Protein AF-A0A9E3AKP2-F1 (afdb_monomer_lite)

Structure (mmCIF, N/CA/C/O backbone):
data_AF-A0A9E3AKP2-F1
#
_entry.id   AF-A0A9E3AKP2-F1
#
loop_
_atom_site.group_PDB
_atom_site.id
_atom_site.type_symbol
_atom_site.label_atom_id
_atom_site.label_alt_id
_atom_site.label_comp_id
_atom_site.label_asym_id
_atom_site.label_entity_id
_atom_site.label_seq_id
_atom_site.pdbx_PDB_ins_code
_atom_site.Cartn_x
_atom_site.Cartn_y
_atom_site.Cartn_z
_atom_site.occupancy
_atom_site.B_iso_or_equiv
_atom_site.auth_seq_id
_atom_site.auth_comp_id
_atom_site.auth_asym_id
_atom_site.auth_atom_id
_atom_site.pdbx_PDB_model_num
ATOM 1 N N . THR A 1 1 ? -11.934 6.360 5.225 1.00 87.88 1 THR A N 1
ATOM 2 C CA . THR A 1 1 ? -10.905 7.351 5.609 1.00 87.88 1 THR A CA 1
ATOM 3 C C . THR A 1 1 ? -10.743 8.485 4.589 1.00 87.88 1 THR A C 1
ATOM 5 O O . THR A 1 1 ? -10.848 8.250 3.385 1.00 87.88 1 THR A O 1
ATOM 8 N N . PRO A 1 2 ? -10.509 9.737 5.030 1.00 94.56 2 PRO A N 1
ATOM 9 C CA . PRO A 1 2 ? -10.437 10.906 4.139 1.00 94.56 2 PRO A CA 1
ATOM 10 C C . PRO A 1 2 ? -9.221 10.978 3.202 1.00 94.56 2 PRO A C 1
ATOM 12 O O . PRO A 1 2 ? -9.323 11.619 2.159 1.00 94.56 2 PRO A O 1
ATOM 15 N N . MET A 1 3 ? -8.077 10.392 3.576 1.00 95.62 3 MET A N 1
ATOM 16 C CA . MET A 1 3 ? -6.861 10.374 2.745 1.00 95.62 3 MET A CA 1
ATOM 17 C C . MET A 1 3 ? -7.017 9.392 1.588 1.00 95.62 3 MET A C 1
ATOM 19 O O . MET A 1 3 ? -6.939 9.798 0.435 1.00 95.62 3 MET A O 1
ATOM 23 N N . PHE A 1 4 ? -7.347 8.135 1.900 1.00 96.62 4 PHE A N 1
ATOM 24 C CA . PHE A 1 4 ? -7.517 7.089 0.895 1.00 96.62 4 PHE A CA 1
ATOM 25 C C . PHE A 1 4 ? -8.531 7.484 -0.179 1.00 96.62 4 PHE A C 1
ATOM 27 O O . PHE A 1 4 ? -8.251 7.347 -1.353 1.00 96.62 4 PHE A O 1
ATOM 34 N N . ARG A 1 5 ? -9.672 8.077 0.201 1.00 96.00 5 ARG A N 1
ATOM 35 C CA . ARG A 1 5 ? -10.682 8.538 -0.772 1.00 96.00 5 ARG A CA 1
ATOM 36 C C . ARG A 1 5 ? -10.185 9.636 -1.719 1.00 96.00 5 ARG A C 1
ATOM 38 O O . ARG A 1 5 ? -10.742 9.794 -2.794 1.00 96.00 5 ARG A O 1
ATOM 45 N N . ARG A 1 6 ? -9.198 10.440 -1.309 1.00 97.38 6 ARG A N 1
ATOM 46 C CA . ARG A 1 6 ? -8.608 11.494 -2.154 1.00 97.38 6 ARG A CA 1
ATOM 47 C C . ARG A 1 6 ? -7.455 10.988 -3.016 1.00 97.38 6 ARG A C 1
ATOM 49 O O . ARG A 1 6 ? -7.125 11.638 -3.996 1.00 97.38 6 ARG A O 1
ATOM 56 N N . MET A 1 7 ? -6.845 9.876 -2.621 1.00 95.12 7 MET A N 1
ATOM 57 C CA . MET A 1 7 ? -5.667 9.280 -3.250 1.00 95.12 7 MET A CA 1
ATOM 58 C C . MET A 1 7 ? -5.957 7.834 -3.664 1.00 95.12 7 MET A C 1
ATOM 60 O O . MET A 1 7 ? -5.071 6.987 -3.641 1.00 95.12 7 MET A O 1
ATOM 64 N N . GLU A 1 8 ? -7.214 7.524 -3.993 1.00 94.06 8 GLU A N 1
ATOM 65 C CA . GLU A 1 8 ? -7.644 6.144 -4.236 1.00 94.06 8 GLU A CA 1
ATOM 66 C C . GLU A 1 8 ? -6.906 5.549 -5.433 1.00 94.06 8 GLU A C 1
ATOM 68 O O . GLU A 1 8 ? -6.585 4.367 -5.424 1.00 94.06 8 GLU A O 1
ATOM 73 N N . ASP A 1 9 ? -6.571 6.367 -6.427 1.00 92.00 9 ASP A N 1
ATOM 74 C CA . ASP A 1 9 ? -5.794 5.953 -7.595 1.00 92.00 9 ASP A CA 1
ATOM 75 C C . ASP A 1 9 ? -4.310 5.696 -7.286 1.00 92.00 9 ASP A C 1
ATOM 77 O O . ASP A 1 9 ? -3.655 4.997 -8.049 1.00 92.00 9 ASP A O 1
ATOM 81 N N . ASP A 1 10 ? -3.799 6.178 -6.152 1.00 91.38 10 ASP A N 1
ATOM 82 C CA . ASP A 1 10 ? -2.377 6.121 -5.777 1.00 91.38 10 ASP A CA 1
ATOM 83 C C . ASP A 1 10 ? -2.093 5.114 -4.643 1.00 91.38 10 ASP A C 1
ATOM 85 O O . ASP A 1 10 ? -0.969 4.667 -4.442 1.00 91.38 10 ASP A O 1
ATOM 89 N N . MET A 1 11 ? -3.121 4.709 -3.888 1.00 95.31 11 MET A N 1
ATOM 90 C CA . MET A 1 11 ? -2.978 3.837 -2.718 1.00 95.31 11 MET A CA 1
ATOM 91 C C . MET A 1 11 ? -3.607 2.458 -2.945 1.00 95.31 11 MET A C 1
ATOM 93 O O . MET A 1 11 ? -4.827 2.329 -3.032 1.00 95.31 11 MET A O 1
ATOM 97 N N . ASP A 1 12 ? -2.808 1.389 -2.941 1.00 95.62 12 ASP A N 1
ATOM 98 C CA . ASP A 1 12 ? -3.330 0.012 -3.024 1.00 95.62 12 ASP A CA 1
ATOM 99 C C . ASP A 1 12 ? -4.029 -0.458 -1.729 1.00 95.62 12 ASP A C 1
ATOM 101 O O . ASP A 1 12 ? -4.817 -1.405 -1.745 1.00 95.62 12 ASP A O 1
ATOM 105 N N . VAL A 1 13 ? -3.755 0.193 -0.591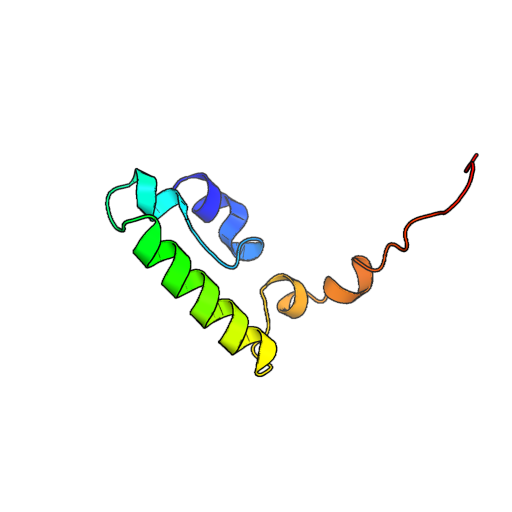 1.00 96.25 13 VAL A N 1
ATOM 106 C CA . VAL A 1 13 ? -4.219 -0.224 0.743 1.00 96.25 13 VAL A CA 1
ATOM 107 C C . VAL A 1 13 ? -4.706 0.976 1.549 1.00 96.25 13 VAL A C 1
ATOM 109 O O . VAL A 1 13 ? -3.964 1.922 1.797 1.00 96.25 13 VAL A O 1
ATOM 112 N N . ASN A 1 14 ? -5.935 0.898 2.061 1.00 97.12 14 ASN A N 1
ATOM 113 C CA . ASN A 1 14 ? -6.430 1.809 3.090 1.00 97.12 14 ASN A CA 1
ATOM 114 C C . ASN A 1 14 ? -6.156 1.237 4.489 1.00 97.12 14 ASN A C 1
ATOM 116 O O . ASN A 1 14 ? -6.764 0.232 4.839 1.00 97.12 14 ASN A O 1
ATOM 120 N N . CYS A 1 15 ? -5.301 1.864 5.301 1.00 97.31 15 CYS A N 1
ATOM 121 C CA . CYS A 1 15 ? -5.075 1.447 6.699 1.00 97.31 15 CYS A CA 1
ATOM 122 C C . CYS A 1 15 ? -5.801 2.310 7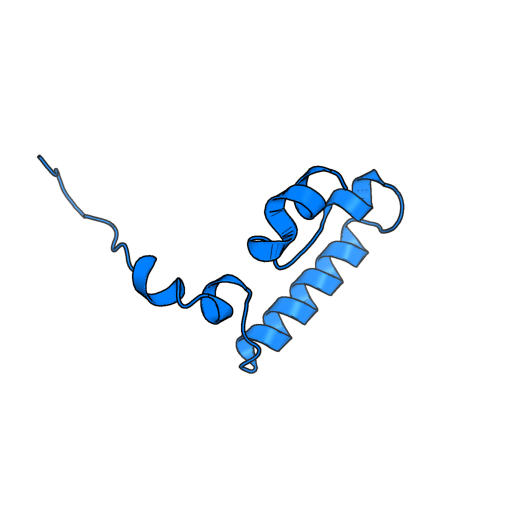.734 1.00 97.31 15 CYS A C 1
ATOM 124 O O . CYS A 1 15 ? -5.769 2.000 8.921 1.00 97.31 15 CYS A O 1
ATOM 126 N N . GLY A 1 16 ? -6.444 3.412 7.340 1.00 97.25 16 GLY A N 1
ATOM 127 C CA . GLY A 1 16 ? -7.137 4.237 8.334 1.00 97.25 16 GLY A CA 1
ATOM 128 C C . GLY A 1 16 ? -8.466 3.622 8.802 1.00 97.25 16 GLY A C 1
ATOM 129 O O . GLY A 1 16 ? -9.055 4.140 9.739 1.00 97.25 16 GLY A O 1
ATOM 130 N N . THR A 1 17 ? -8.906 2.513 8.200 1.00 97.50 17 THR A N 1
ATOM 131 C CA . THR A 1 17 ? -9.951 1.612 8.727 1.00 97.50 17 THR A CA 1
ATOM 132 C C . THR A 1 17 ? -9.673 1.195 10.174 1.00 97.50 17 THR A C 1
ATOM 134 O O . THR A 1 17 ? -10.605 1.004 10.950 1.00 97.50 17 THR A O 1
ATOM 137 N N . ILE A 1 18 ? -8.395 1.152 10.573 1.00 98.00 18 ILE A N 1
ATOM 138 C CA . ILE A 1 18 ? -7.971 0.951 11.964 1.00 98.00 18 ILE A CA 1
ATOM 139 C C . ILE A 1 18 ? -8.477 2.080 12.873 1.00 98.00 18 ILE A C 1
ATOM 141 O O . ILE A 1 18 ? -8.981 1.829 13.964 1.00 98.00 18 ILE A O 1
ATOM 145 N N . LEU A 1 19 ? -8.352 3.333 12.427 1.00 96.88 19 LEU A N 1
ATOM 146 C CA . LEU A 1 19 ? -8.812 4.509 13.175 1.00 96.88 19 LEU A CA 1
ATOM 147 C C . LEU A 1 19 ? -10.331 4.680 13.106 1.00 96.88 19 LEU A C 1
ATOM 149 O O . LEU A 1 19 ? -10.927 5.170 14.061 1.00 96.88 19 LEU A O 1
ATOM 153 N N . ASP A 1 20 ? -10.944 4.250 12.002 1.00 96.00 20 ASP A N 1
ATOM 154 C CA . ASP A 1 20 ? -12.400 4.198 11.846 1.00 96.00 20 ASP A CA 1
ATOM 155 C C . ASP A 1 20 ? -13.023 3.085 12.737 1.00 96.00 20 ASP A C 1
ATOM 157 O O . ASP A 1 20 ? -14.241 3.030 12.899 1.00 96.00 20 ASP A O 1
ATOM 161 N N . GLY A 1 21 ? -12.199 2.231 13.369 1.00 96.56 21 GLY A N 1
ATOM 162 C CA . GLY A 1 21 ? -12.620 1.164 14.287 1.00 96.56 21 GLY A CA 1
ATOM 163 C C . GLY A 1 21 ? -13.129 -0.105 13.594 1.00 96.56 21 GLY A C 1
ATOM 164 O O . GLY A 1 21 ? -13.711 -0.968 14.250 1.00 96.56 21 GLY A O 1
ATOM 165 N N . GLU A 1 22 ? -12.923 -0.221 12.281 1.00 97.38 22 GLU A N 1
ATOM 166 C CA . GLU A 1 22 ? -13.421 -1.322 11.446 1.00 97.38 22 GLU A CA 1
ATOM 167 C C . GLU A 1 22 ? -12.527 -2.571 11.517 1.00 97.38 22 GLU A C 1
ATOM 169 O O . GLU A 1 22 ? -13.013 -3.692 11.370 1.00 97.38 22 GLU A O 1
ATOM 174 N N . GLU A 1 23 ? -11.224 -2.401 11.762 1.00 97.44 23 GLU A N 1
ATOM 175 C CA . GLU A 1 23 ? -10.271 -3.504 11.921 1.00 97.44 23 GLU A CA 1
ATOM 176 C C . GLU A 1 23 ? -9.158 -3.176 12.930 1.00 97.44 23 GLU A C 1
ATOM 178 O O . GLU A 1 23 ? -8.875 -2.022 13.239 1.00 97.44 23 GLU A O 1
ATOM 183 N N . THR A 1 24 ? -8.499 -4.205 13.457 1.00 98.50 24 THR A N 1
ATOM 184 C CA . THR A 1 24 ? -7.299 -4.072 14.296 1.00 98.50 24 THR A CA 1
ATOM 185 C C . THR A 1 24 ? -6.032 -3.940 13.449 1.00 98.50 24 THR A C 1
ATOM 187 O O . THR A 1 24 ? -6.002 -4.311 12.276 1.00 98.50 24 THR A O 1
ATOM 190 N N . VAL A 1 25 ? -4.931 -3.497 14.065 1.00 98.25 25 VAL A N 1
ATOM 191 C CA . VAL A 1 25 ? -3.607 -3.459 13.413 1.00 98.25 25 VAL A CA 1
ATOM 192 C C . VAL A 1 25 ? -3.195 -4.841 12.895 1.00 98.25 25 VAL A C 1
ATOM 194 O O . VAL A 1 25 ? -2.643 -4.952 11.804 1.00 98.25 25 VAL A O 1
ATOM 197 N N . GLN A 1 26 ? -3.483 -5.906 13.647 1.00 98.62 26 GLN A N 1
ATOM 198 C CA . GLN A 1 26 ? -3.154 -7.280 13.265 1.00 98.62 26 GLN A CA 1
ATOM 199 C C . GLN A 1 26 ? -3.942 -7.729 12.028 1.00 98.62 26 GLN A C 1
ATOM 201 O O . GLN A 1 26 ? -3.373 -8.360 11.141 1.00 98.62 26 GLN A O 1
ATOM 206 N N . GLN A 1 27 ? -5.226 -7.375 11.945 1.00 98.50 27 GLN A N 1
ATOM 207 C CA . GLN A 1 27 ? -6.063 -7.673 10.779 1.00 98.50 27 GLN A CA 1
ATOM 208 C C . GLN A 1 27 ? -5.594 -6.904 9.538 1.00 98.50 27 GLN A C 1
ATOM 210 O O . GLN A 1 27 ? -5.407 -7.511 8.482 1.00 98.50 27 GLN A O 1
ATOM 215 N N . ALA A 1 28 ? -5.286 -5.613 9.687 1.00 98.31 28 ALA A N 1
ATOM 216 C CA . ALA A 1 28 ? -4.730 -4.814 8.599 1.00 98.31 28 ALA A CA 1
ATOM 217 C C . ALA A 1 28 ? -3.373 -5.364 8.126 1.00 98.31 28 ALA A C 1
ATOM 219 O O . ALA A 1 28 ? -3.119 -5.444 6.925 1.00 98.31 28 ALA A O 1
ATOM 220 N N . GLY A 1 29 ? -2.520 -5.800 9.058 1.00 98.38 29 GLY A N 1
ATOM 221 C CA . GLY A 1 29 ? -1.241 -6.440 8.754 1.00 98.38 29 GLY A CA 1
ATOM 222 C C . GLY A 1 29 ? -1.396 -7.729 7.945 1.00 98.38 29 GLY A C 1
ATOM 223 O O . GLY A 1 29 ? -0.701 -7.904 6.946 1.00 98.38 29 GLY A O 1
ATOM 224 N N . ALA A 1 30 ? -2.342 -8.597 8.318 1.00 98.56 30 ALA A N 1
ATOM 225 C CA . ALA A 1 30 ? -2.646 -9.811 7.558 1.00 98.56 30 ALA A CA 1
ATOM 226 C C . ALA A 1 30 ? -3.107 -9.483 6.127 1.00 98.56 30 ALA A C 1
ATOM 228 O O . ALA A 1 30 ? -2.602 -10.057 5.166 1.00 98.56 30 ALA A O 1
ATOM 229 N N . ARG A 1 31 ? -3.979 -8.481 5.969 1.00 98.19 31 ARG A N 1
ATOM 230 C CA . ARG A 1 31 ? -4.456 -8.023 4.656 1.00 98.19 31 ARG A CA 1
ATOM 231 C C . ARG A 1 31 ? -3.338 -7.452 3.778 1.00 98.19 31 ARG A C 1
ATOM 233 O O . ARG A 1 31 ? -3.327 -7.695 2.573 1.00 98.19 31 ARG A O 1
ATOM 240 N N . ILE A 1 32 ? -2.399 -6.702 4.361 1.00 98.19 32 ILE A N 1
ATOM 241 C CA . ILE A 1 32 ? -1.209 -6.218 3.644 1.00 98.19 32 ILE A CA 1
ATOM 242 C C . ILE A 1 32 ? -0.351 -7.400 3.195 1.00 98.19 32 ILE A C 1
ATOM 244 O O . ILE A 1 32 ? 0.096 -7.426 2.053 1.00 98.19 32 ILE A O 1
ATOM 248 N N . PHE A 1 33 ? -0.143 -8.387 4.064 1.00 98.44 33 PHE A N 1
ATOM 249 C CA . PHE A 1 33 ? 0.649 -9.565 3.729 1.00 98.44 33 PHE A CA 1
ATOM 250 C C . PHE A 1 33 ? 0.031 -10.366 2.573 1.00 98.44 33 PHE A C 1
ATOM 252 O O . PHE A 1 33 ? 0.728 -10.690 1.612 1.00 98.44 33 PHE A O 1
ATOM 259 N N . ASP A 1 34 ? -1.281 -10.596 2.598 1.00 98.44 34 ASP A N 1
ATOM 260 C CA . ASP A 1 34 ? -1.992 -11.258 1.499 1.00 98.44 34 ASP A CA 1
ATOM 261 C C . ASP A 1 34 ? -1.882 -10.469 0.187 1.00 98.44 34 ASP A C 1
ATOM 263 O O . ASP A 1 34 ? -1.684 -11.049 -0.885 1.00 98.44 34 ASP A O 1
ATOM 267 N N . LEU A 1 35 ? -1.946 -9.135 0.258 1.00 98.06 35 LEU A N 1
ATOM 268 C CA . LEU A 1 35 ? -1.702 -8.278 -0.899 1.00 98.06 35 LEU A CA 1
ATOM 269 C C . LEU A 1 35 ? -0.273 -8.441 -1.431 1.00 98.06 35 LEU A C 1
ATOM 271 O O . LEU A 1 35 ? -0.101 -8.564 -2.643 1.00 98.06 35 LEU A O 1
ATOM 275 N N . MET A 1 36 ? 0.738 -8.463 -0.560 1.00 98.06 36 MET A N 1
ATOM 276 C CA . MET A 1 36 ? 2.131 -8.671 -0.969 1.00 98.06 36 MET A CA 1
ATOM 277 C C . MET A 1 36 ? 2.297 -10.006 -1.699 1.00 98.06 36 MET A C 1
ATOM 279 O O . MET A 1 36 ? 2.927 -10.047 -2.753 1.00 98.06 36 MET A O 1
ATOM 283 N N . LEU A 1 37 ? 1.692 -11.082 -1.185 1.00 98.50 37 LEU A N 1
ATOM 284 C CA . LEU A 1 37 ? 1.709 -12.391 -1.841 1.00 98.50 37 LEU A CA 1
ATOM 285 C C . LEU A 1 37 ? 1.002 -12.360 -3.201 1.00 98.50 37 LEU A C 1
ATOM 287 O O . LEU A 1 37 ? 1.534 -12.891 -4.177 1.00 98.50 37 LEU A O 1
ATOM 291 N N . ARG A 1 38 ? -0.163 -11.705 -3.297 1.00 98.31 38 ARG A N 1
ATOM 292 C CA . ARG A 1 38 ? -0.891 -11.524 -4.565 1.00 98.31 38 ARG A CA 1
ATOM 293 C C . ARG A 1 38 ? -0.040 -10.792 -5.602 1.00 98.31 38 ARG A C 1
ATOM 295 O O . ARG A 1 38 ? -0.025 -11.194 -6.763 1.00 98.31 38 ARG A O 1
ATOM 302 N N . VAL A 1 39 ? 0.642 -9.724 -5.193 1.00 97.50 39 VAL A N 1
ATOM 303 C CA . VAL A 1 39 ? 1.484 -8.915 -6.084 1.00 97.50 39 VAL A CA 1
ATOM 304 C C . VAL A 1 39 ? 2.723 -9.692 -6.516 1.00 97.50 39 VAL A C 1
ATOM 306 O O . VAL A 1 39 ? 2.998 -9.787 -7.708 1.00 97.50 39 VAL A O 1
ATOM 309 N N . ALA A 1 40 ? 3.404 -10.359 -5.582 1.00 97.69 40 ALA A N 1
ATOM 310 C CA . ALA A 1 40 ? 4.522 -11.248 -5.901 1.00 97.69 40 ALA A CA 1
ATOM 311 C C . ALA A 1 40 ? 4.114 -12.398 -6.844 1.00 97.69 40 ALA A C 1
ATOM 313 O O . ALA A 1 40 ? 4.920 -12.855 -7.651 1.00 97.69 40 ALA A O 1
ATOM 314 N N . GLY A 1 41 ? 2.851 -12.834 -6.782 1.00 97.94 41 GLY A N 1
ATOM 315 C CA . GLY A 1 41 ? 2.248 -13.795 -7.709 1.00 97.94 41 GLY A CA 1
ATOM 316 C C . GLY A 1 41 ? 1.904 -13.241 -9.099 1.00 97.94 41 GLY A C 1
ATOM 317 O O . GLY A 1 41 ? 1.314 -13.965 -9.898 1.00 97.94 41 GLY A O 1
ATOM 318 N N . GLY A 1 42 ? 2.240 -11.983 -9.401 1.00 96.81 42 GLY A N 1
ATOM 319 C CA . GLY A 1 42 ? 1.982 -11.329 -10.688 1.00 96.81 42 GLY A CA 1
ATOM 320 C C . GLY A 1 42 ? 0.729 -10.449 -10.721 1.00 96.81 42 GLY A C 1
ATOM 321 O O . GLY A 1 42 ? 0.344 -9.962 -11.785 1.00 96.81 42 GLY A O 1
ATOM 322 N N . GLY A 1 43 ? 0.065 -10.235 -9.582 1.00 96.69 43 GLY A N 1
ATOM 323 C CA . GLY A 1 43 ? -0.995 -9.237 -9.479 1.00 96.69 43 GLY A CA 1
ATOM 324 C C . GLY A 1 43 ? -0.429 -7.824 -9.616 1.00 96.69 43 GLY A C 1
ATOM 325 O O . GLY A 1 43 ? 0.477 -7.455 -8.884 1.00 96.69 43 GLY A O 1
ATOM 326 N N . ARG A 1 44 ? -0.998 -7.007 -10.506 1.00 94.56 44 ARG A N 1
ATOM 327 C CA . ARG A 1 44 ? -0.550 -5.617 -10.677 1.00 94.56 44 ARG A CA 1
ATOM 328 C C . ARG A 1 44 ? -1.009 -4.727 -9.518 1.00 94.56 44 ARG A C 1
ATOM 330 O O . ARG A 1 44 ? -2.117 -4.902 -8.986 1.00 94.56 44 ARG A O 1
ATOM 337 N N . THR A 1 45 ? -0.150 -3.787 -9.153 1.00 94.75 45 THR A N 1
ATOM 338 C CA . THR A 1 45 ? -0.418 -2.631 -8.286 1.00 94.75 45 THR A CA 1
ATOM 339 C C . THR A 1 45 ? -1.035 -1.482 -9.084 1.00 94.75 45 THR A C 1
ATOM 341 O O . THR A 1 45 ? -1.062 -1.500 -10.325 1.00 94.75 45 THR A O 1
ATOM 344 N N . LYS A 1 46 ? -1.533 -0.458 -8.388 1.00 93.50 46 LYS A N 1
ATOM 345 C CA . LYS A 1 46 ? -1.999 0.780 -9.027 1.00 93.50 46 LYS A CA 1
ATOM 346 C C . LYS A 1 46 ? -0.882 1.472 -9.816 1.00 93.50 46 LYS A C 1
ATOM 348 O O . LYS A 1 46 ? -1.103 1.752 -10.991 1.00 93.50 46 LYS A O 1
ATOM 353 N N . SER A 1 47 ? 0.319 1.632 -9.245 1.00 91.50 47 SER A N 1
ATOM 354 C CA . SER A 1 47 ? 1.477 2.230 -9.947 1.00 91.50 47 SER A CA 1
ATOM 355 C C . SER A 1 47 ? 1.789 1.497 -11.259 1.00 91.50 47 SER A C 1
ATOM 357 O O . SER A 1 47 ? 1.884 2.111 -12.323 1.00 91.50 47 SER A O 1
ATOM 359 N N . GLU A 1 48 ? 1.817 0.161 -11.234 1.00 91.62 48 GLU A N 1
ATOM 360 C CA . GLU A 1 48 ? 2.020 -0.633 -12.449 1.00 91.62 48 GLU A CA 1
ATOM 361 C C . GLU A 1 48 ? 0.873 -0.488 -13.450 1.00 91.62 48 GLU A C 1
ATOM 363 O O . GLU A 1 48 ? 1.113 -0.550 -14.651 1.00 91.62 48 GLU A O 1
ATOM 368 N N . THR A 1 49 ? -0.370 -0.321 -12.997 1.0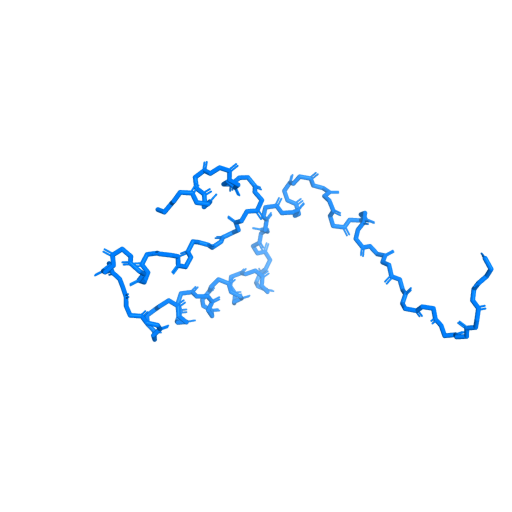0 91.56 49 THR A N 1
ATOM 369 C CA . THR A 1 49 ? -1.539 -0.154 -13.879 1.00 91.56 49 THR A CA 1
ATOM 370 C C . THR A 1 49 ? -1.495 1.172 -14.640 1.00 91.56 49 THR A C 1
ATOM 372 O O . THR A 1 49 ? -1.916 1.220 -15.794 1.00 91.56 49 THR A O 1
ATOM 375 N N . PHE A 1 50 ? -0.936 2.214 -14.025 1.00 88.81 50 PHE A N 1
ATOM 376 C CA . PHE A 1 50 ? -0.724 3.526 -14.641 1.00 88.81 50 PHE A CA 1
ATOM 377 C C . PHE A 1 50 ? 0.630 3.664 -15.359 1.00 88.81 50 PHE A C 1
ATOM 379 O O . PHE A 1 50 ? 0.958 4.752 -15.823 1.00 88.81 50 PHE A O 1
ATOM 386 N N . ASP A 1 51 ? 1.393 2.571 -15.485 1.00 85.44 51 ASP A N 1
ATOM 387 C CA . ASP A 1 51 ? 2.707 2.523 -16.148 1.00 85.44 51 ASP A CA 1
ATOM 388 C C . ASP A 1 51 ? 3.783 3.411 -15.484 1.00 85.44 51 ASP A C 1
ATOM 390 O O . ASP A 1 51 ? 4.782 3.785 -16.098 1.00 85.44 51 ASP A O 1
ATOM 394 N N . PHE A 1 52 ? 3.614 3.728 -14.194 1.00 84.44 52 PHE A N 1
ATOM 395 C CA . PHE A 1 52 ? 4.575 4.538 -13.438 1.00 84.44 52 PHE A CA 1
ATOM 396 C C . PHE A 1 52 ? 5.829 3.767 -13.020 1.00 84.44 52 PHE A C 1
ATOM 398 O O . PHE A 1 52 ? 6.859 4.388 -12.772 1.00 84.44 52 PHE A O 1
ATOM 405 N N . GLY A 1 53 ? 5.800 2.431 -13.010 1.00 76.12 53 GLY A N 1
ATOM 406 C CA . GLY A 1 53 ? 6.922 1.621 -12.519 1.00 76.12 53 GLY A CA 1
ATOM 407 C C . GLY A 1 53 ? 8.263 1.907 -13.215 1.00 76.12 53 GLY A C 1
ATOM 408 O O . GLY A 1 53 ? 9.313 1.858 -12.580 1.00 76.12 53 GLY A O 1
ATOM 409 N N . ALA A 1 54 ? 8.251 2.275 -14.501 1.00 76.38 54 ALA A N 1
ATOM 410 C CA . ALA A 1 54 ? 9.470 2.646 -15.227 1.00 76.38 54 ALA A CA 1
ATOM 411 C C . ALA A 1 54 ? 10.008 4.041 -14.851 1.00 76.38 54 ALA A C 1
ATOM 413 O O . ALA A 1 54 ? 11.202 4.301 -15.004 1.00 76.38 54 ALA A O 1
ATOM 414 N N . ALA A 1 55 ? 9.149 4.933 -14.349 1.00 80.56 55 ALA A N 1
ATOM 415 C CA . ALA A 1 55 ? 9.520 6.277 -13.909 1.00 80.56 55 ALA A CA 1
ATOM 416 C C . ALA A 1 55 ? 10.160 6.295 -12.507 1.00 80.56 55 ALA A C 1
ATOM 418 O O . ALA A 1 55 ? 10.742 7.304 -12.115 1.00 80.56 55 ALA A O 1
ATOM 419 N N . GLU A 1 56 ? 10.087 5.186 -11.765 1.00 77.50 56 GLU A N 1
ATOM 420 C CA . GLU A 1 56 ? 10.581 5.073 -10.385 1.00 77.50 56 GLU A CA 1
ATOM 421 C C . GLU A 1 56 ? 12.023 4.535 -10.284 1.00 77.50 56 GLU A C 1
ATOM 423 O O . GLU A 1 56 ? 12.574 4.421 -9.186 1.00 77.50 56 GLU A O 1
ATOM 428 N N . PHE A 1 57 ? 12.681 4.223 -11.409 1.00 81.69 57 PHE A N 1
ATOM 429 C CA . PHE A 1 57 ? 14.065 3.742 -11.397 1.00 81.69 57 PHE A CA 1
ATOM 430 C C . PHE A 1 57 ? 15.058 4.876 -11.085 1.00 81.69 57 PHE A C 1
ATOM 432 O O . PHE A 1 57 ? 15.601 5.528 -11.977 1.00 81.69 57 PHE A O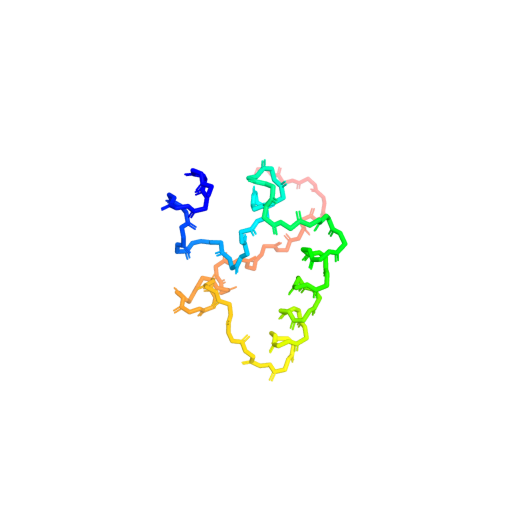 1
ATOM 439 N N . ALA A 1 58 ? 15.312 5.090 -9.793 1.00 85.12 58 ALA A N 1
ATOM 440 C CA . ALA A 1 58 ? 16.223 6.105 -9.272 1.00 85.12 58 ALA A CA 1
ATOM 441 C C . ALA A 1 58 ? 17.374 5.450 -8.477 1.00 85.12 58 ALA A C 1
ATOM 443 O O . ALA A 1 58 ? 17.248 5.238 -7.267 1.00 85.12 58 ALA A O 1
ATOM 444 N N . PRO A 1 59 ? 18.501 5.086 -9.123 1.00 85.88 59 PRO A N 1
ATOM 445 C CA . PRO A 1 59 ? 19.635 4.501 -8.418 1.00 85.88 59 PRO A CA 1
ATOM 446 C C . PRO A 1 59 ? 20.228 5.497 -7.419 1.00 85.88 59 PRO A C 1
ATOM 448 O O . PRO A 1 59 ? 20.388 6.683 -7.708 1.00 85.88 59 PRO A O 1
ATOM 451 N N . TRP A 1 60 ? 20.597 4.996 -6.241 1.00 86.56 60 TRP A N 1
ATOM 452 C CA . TRP A 1 60 ? 21.259 5.810 -5.230 1.00 86.56 60 TRP A CA 1
ATOM 453 C C . TRP A 1 60 ? 22.641 6.253 -5.721 1.00 86.56 60 TRP A C 1
ATOM 455 O O . TRP A 1 60 ? 23.503 5.416 -6.005 1.00 86.56 60 TRP A O 1
ATOM 465 N N . VAL A 1 61 ? 22.872 7.565 -5.806 1.00 87.31 61 VAL A N 1
ATOM 466 C CA . VAL A 1 61 ? 24.167 8.101 -6.236 1.00 87.31 61 VAL A CA 1
ATOM 467 C C . VAL A 1 61 ? 25.169 7.986 -5.091 1.00 87.31 61 VAL A C 1
ATOM 469 O O . VAL A 1 61 ? 2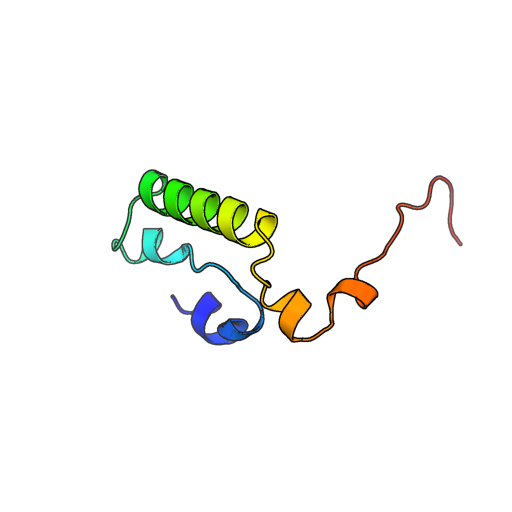4.973 8.526 -4.003 1.00 87.31 61 VAL A O 1
ATOM 472 N N . ILE A 1 62 ? 26.267 7.274 -5.336 1.00 88.31 62 ILE A N 1
ATOM 473 C CA . ILE A 1 62 ? 27.385 7.180 -4.396 1.00 88.31 62 ILE A CA 1
ATOM 474 C C . ILE A 1 62 ? 28.396 8.275 -4.751 1.00 88.31 62 ILE A C 1
ATOM 476 O O . ILE A 1 62 ? 29.018 8.224 -5.809 1.00 88.31 62 ILE A O 1
ATOM 480 N N . GLY A 1 63 ? 28.579 9.245 -3.853 1.00 87.25 63 GLY A N 1
ATOM 481 C CA . GLY A 1 63 ? 29.519 10.361 -4.018 1.00 87.25 63 GLY A CA 1
ATOM 482 C C . GLY A 1 63 ? 28.833 11.726 -4.098 1.00 87.25 63 GLY A C 1
ATOM 483 O O . GLY A 1 63 ? 27.610 11.832 -4.041 1.00 87.25 63 GLY A O 1
ATOM 484 N N . ALA A 1 64 ? 29.631 12.792 -4.190 1.00 83.31 64 ALA A N 1
ATOM 485 C CA . ALA A 1 64 ? 29.104 14.147 -4.333 1.00 83.31 64 ALA A CA 1
ATOM 486 C C . ALA A 1 64 ? 28.502 14.346 -5.735 1.00 83.31 64 ALA A C 1
ATOM 488 O O . ALA A 1 64 ? 29.137 14.018 -6.735 1.00 83.31 64 ALA A O 1
ATOM 489 N N . THR A 1 65 ? 27.294 14.907 -5.791 1.00 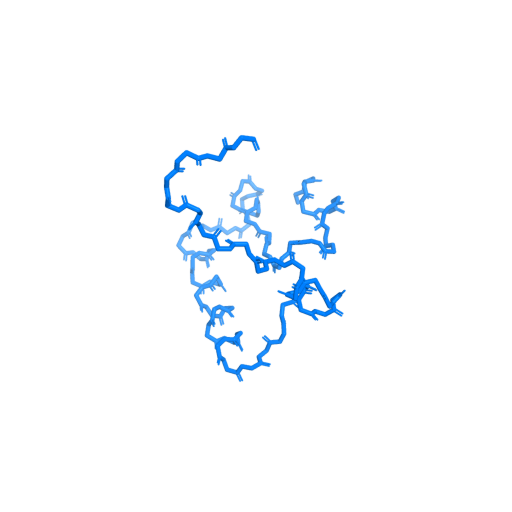78.50 65 THR A N 1
ATOM 490 C CA . THR A 1 65 ? 26.623 15.347 -7.025 1.00 78.50 65 THR A CA 1
ATOM 491 C C . THR A 1 65 ? 26.585 16.877 -7.009 1.00 78.50 65 THR A C 1
ATOM 493 O O . THR A 1 65 ? 26.331 17.450 -5.948 1.00 78.50 65 THR A O 1
ATOM 496 N N . MET A 1 66 ? 26.897 17.527 -8.135 1.00 64.38 66 MET A N 1
ATOM 497 C CA . MET A 1 66 ? 26.763 18.983 -8.311 1.00 64.38 66 MET A CA 1
ATOM 498 C C . MET A 1 66 ? 25.391 19.352 -8.860 1.00 64.38 66 MET A C 1
ATOM 500 O O . MET A 1 66 ? 24.890 18.581 -9.708 1.00 64.38 66 MET A O 1
#

Secondary structure (DSSP, 8-state):
-TTGGGSTTT-S---GGGTTTSS-HHHHHHHHHHHHHHHHTTPPPHHHHTTGGGGG--PPP-S---

Radius of gyration: 15.93 Å; chains: 1; bounding box: 43×33×30 Å

Foldseek 3Di:
DVVCVVCVLPDPADPCCCVVVNDPPVVSVVVVVVVVVCVVVVDDDSCVVVVVPVVPPDDDDDDDDD

pLDDT: mean 92.67, std 7.19, range [64.38, 98.62]

Sequence (66 aa):
TPMFRRMEDDMDVNCGTILDGEETVQQAGARIFDLMLRVAGGGRTKSETFDFGAAEFAPWVIGATM